Protein AF-A0AAD3DFA7-F1 (afdb_monomer_lite)

Radius of gyration: 38.19 Å; chains: 1; bounding box: 59×65×116 Å

InterPro domains:
  IPR035969 Rab-GAP-TBC domain superfamily [SSF47923] (63-124)

Structure (mmCIF, N/CA/C/O backbone):
data_AF-A0AAD3DFA7-F1
#
_entry.id   AF-A0AAD3DFA7-F1
#
loop_
_atom_site.group_PDB
_atom_site.id
_atom_site.type_symbol
_atom_site.label_atom_id
_atom_site.label_alt_id
_atom_site.label_comp_id
_atom_site.label_asym_id
_atom_site.label_entity_id
_atom_site.label_seq_id
_a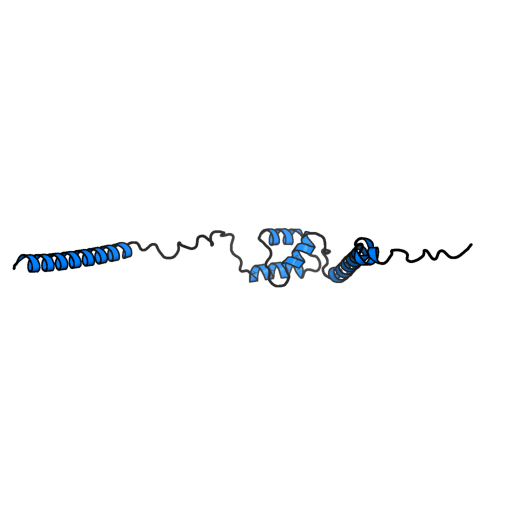tom_site.pdbx_PDB_ins_code
_atom_site.Cartn_x
_atom_site.Cartn_y
_atom_site.Cartn_z
_atom_site.occupancy
_atom_site.B_iso_or_equiv
_atom_site.auth_seq_id
_atom_site.auth_comp_id
_atom_site.auth_asym_id
_atom_site.auth_atom_id
_atom_site.pdbx_PDB_model_num
ATOM 1 N N . MET A 1 1 ? 45.010 52.719 60.340 1.00 57.44 1 MET A N 1
ATOM 2 C CA . MET A 1 1 ? 44.779 51.281 60.056 1.00 57.44 1 MET A CA 1
ATOM 3 C C . MET A 1 1 ? 43.298 50.865 60.178 1.00 57.44 1 MET A C 1
ATOM 5 O O . MET A 1 1 ? 43.024 49.681 60.293 1.00 57.44 1 MET A O 1
ATOM 9 N N . GLU A 1 2 ? 42.326 51.788 60.107 1.00 61.09 2 GLU A N 1
ATOM 10 C CA . GLU A 1 2 ? 40.887 51.463 60.268 1.00 61.09 2 GLU A CA 1
ATOM 11 C C . GLU A 1 2 ? 40.123 51.361 58.929 1.00 61.09 2 GLU A C 1
ATOM 13 O O . GLU A 1 2 ? 39.068 50.741 58.843 1.00 61.09 2 GLU A O 1
ATOM 18 N N . TYR A 1 3 ? 40.704 51.871 57.839 1.00 60.16 3 TYR A N 1
ATOM 19 C CA . TYR A 1 3 ? 40.072 51.868 56.515 1.00 60.16 3 TYR A CA 1
ATOM 20 C C . TYR A 1 3 ? 39.962 50.459 55.895 1.00 60.16 3 TYR A C 1
ATOM 22 O O . TYR A 1 3 ? 38.942 50.115 55.305 1.00 60.16 3 TYR A O 1
ATOM 30 N N . ALA A 1 4 ? 40.972 49.601 56.095 1.00 63.72 4 ALA A N 1
ATOM 31 C CA . ALA A 1 4 ? 40.973 48.223 55.589 1.00 63.72 4 ALA A CA 1
ATOM 32 C C . ALA A 1 4 ? 39.931 47.330 56.290 1.00 63.72 4 ALA A C 1
ATOM 34 O O . ALA A 1 4 ? 39.312 46.478 55.654 1.00 63.72 4 ALA A O 1
ATOM 35 N N . LYS A 1 5 ? 39.688 47.559 57.587 1.00 67.44 5 LYS A N 1
ATOM 36 C CA . LYS A 1 5 ? 38.640 46.859 58.345 1.00 67.44 5 LYS A CA 1
ATOM 37 C C . LYS A 1 5 ? 37.245 47.301 57.893 1.00 67.44 5 LYS A C 1
ATOM 39 O O . LYS A 1 5 ? 36.380 46.451 57.702 1.00 67.44 5 LYS A O 1
ATOM 44 N N . GLY A 1 6 ? 37.052 48.599 57.641 1.00 70.94 6 GLY A N 1
ATOM 45 C CA . GLY A 1 6 ? 35.796 49.140 57.108 1.00 70.94 6 GLY A CA 1
ATOM 46 C C . GLY A 1 6 ? 35.455 48.625 55.705 1.00 70.94 6 GLY A C 1
ATOM 47 O O . GLY A 1 6 ? 34.309 48.268 55.446 1.00 70.94 6 GLY A O 1
ATOM 48 N N . LEU A 1 7 ? 36.449 48.503 54.819 1.00 74.31 7 LEU A N 1
ATOM 49 C CA . LEU A 1 7 ? 36.282 47.930 53.474 1.00 74.31 7 LEU A CA 1
ATOM 50 C C . LEU A 1 7 ? 35.884 46.450 53.512 1.00 74.31 7 LEU A C 1
ATOM 52 O O . LEU A 1 7 ? 34.986 46.039 52.782 1.00 74.31 7 LEU A O 1
ATOM 56 N N . LEU A 1 8 ? 36.499 45.664 54.399 1.00 72.00 8 LEU A N 1
ATOM 57 C CA . LEU A 1 8 ? 36.131 44.260 54.597 1.00 72.00 8 LEU A CA 1
ATOM 58 C C . LEU A 1 8 ? 34.735 44.104 55.211 1.00 72.00 8 LEU A C 1
ATOM 60 O O . LEU A 1 8 ? 34.011 43.189 54.827 1.00 72.00 8 LEU A O 1
ATOM 64 N N . SER A 1 9 ? 34.339 44.989 56.130 1.00 80.62 9 SER A N 1
ATOM 65 C CA . SER A 1 9 ? 32.987 44.974 56.706 1.00 80.62 9 SER A CA 1
ATOM 66 C C . SER A 1 9 ? 31.936 45.293 55.646 1.00 80.62 9 SER A C 1
ATOM 68 O O . SER A 1 9 ? 30.970 44.554 55.485 1.00 80.62 9 SER A O 1
ATOM 70 N N . ARG A 1 10 ? 32.188 46.320 54.829 1.00 79.38 10 ARG A N 1
ATOM 71 C CA . ARG A 1 10 ? 31.274 46.733 53.762 1.00 79.38 10 ARG A CA 1
ATOM 72 C C . ARG A 1 10 ? 31.177 45.701 52.638 1.00 79.38 10 ARG A C 1
ATOM 74 O O . ARG A 1 10 ? 30.096 45.486 52.104 1.00 79.38 10 ARG A O 1
ATOM 81 N N . ALA A 1 11 ? 32.278 45.020 52.311 1.00 82.88 11 ALA A N 1
ATOM 82 C CA . ALA A 1 11 ? 32.270 43.908 51.359 1.00 82.88 11 ALA A CA 1
ATOM 83 C C . ALA A 1 11 ? 31.461 42.705 51.880 1.00 82.88 11 ALA A C 1
ATOM 85 O O . ALA A 1 11 ? 30.713 42.095 51.118 1.00 82.88 11 ALA A O 1
ATOM 86 N N . LYS A 1 12 ? 31.563 42.389 53.179 1.00 86.38 12 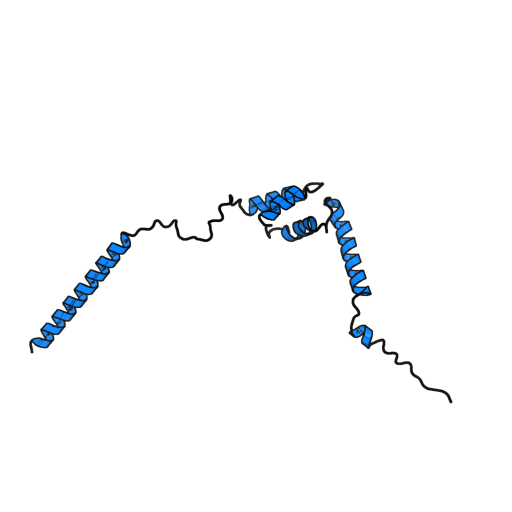LYS A N 1
ATOM 87 C CA . LYS A 1 12 ? 30.748 41.342 53.815 1.00 86.38 12 LYS A CA 1
ATOM 88 C C . LYS A 1 12 ? 29.265 41.707 53.822 1.00 86.38 12 LYS A C 1
ATOM 90 O O . LYS A 1 12 ? 28.443 40.874 53.461 1.00 86.38 12 LYS A O 1
ATOM 95 N N . GLU A 1 13 ? 28.928 42.944 54.175 1.00 85.94 13 GLU A N 1
ATOM 96 C CA . GLU A 1 13 ? 27.545 43.436 54.169 1.00 85.94 13 GLU A CA 1
ATOM 97 C C . GLU A 1 13 ? 26.935 43.409 52.761 1.00 85.94 13 GLU A C 1
ATOM 99 O O . GLU A 1 13 ? 25.811 42.942 52.591 1.00 85.94 13 GLU A O 1
ATOM 104 N N . LEU A 1 14 ? 27.691 43.815 51.736 1.00 86.69 14 LEU A N 1
ATOM 105 C CA . LEU A 1 14 ? 27.229 43.787 50.347 1.00 86.69 14 LEU A CA 1
ATOM 106 C C . LEU A 1 14 ? 27.034 42.351 49.826 1.00 86.69 14 LEU A C 1
ATOM 108 O O . LEU A 1 14 ? 26.082 42.081 49.092 1.00 86.69 14 LEU A O 1
ATOM 112 N N . ALA A 1 15 ? 27.890 41.411 50.241 1.00 84.50 15 ALA A N 1
ATOM 113 C CA . ALA A 1 15 ? 27.728 39.994 49.919 1.00 84.50 15 ALA A CA 1
ATOM 114 C C . ALA A 1 15 ? 26.470 39.398 50.574 1.00 84.50 15 ALA A C 1
ATOM 116 O O . ALA A 1 15 ? 25.730 38.666 49.916 1.00 84.50 15 ALA A O 1
ATOM 117 N N . VAL A 1 16 ? 26.188 39.754 51.834 1.00 89.25 16 VAL A N 1
ATOM 118 C CA . VAL A 1 16 ? 24.959 39.334 52.527 1.00 89.25 16 VAL A CA 1
ATOM 119 C C . VAL A 1 16 ? 23.726 39.918 51.838 1.00 89.25 16 VAL A C 1
ATOM 121 O O . VAL A 1 16 ? 22.789 39.172 51.572 1.00 89.25 16 VAL A O 1
ATOM 124 N N . GLN A 1 17 ? 23.745 41.202 51.465 1.00 86.62 17 GLN A N 1
ATOM 125 C CA . GLN A 1 17 ? 22.640 41.833 50.732 1.00 86.62 17 GLN A CA 1
ATOM 126 C C . GLN A 1 17 ? 22.380 41.157 49.381 1.00 86.62 17 GLN A C 1
ATOM 128 O O . GLN A 1 17 ? 21.233 40.862 49.051 1.00 86.62 17 GLN A O 1
ATOM 133 N N . THR A 1 18 ? 23.439 40.838 48.633 1.00 83.38 18 THR A N 1
ATOM 134 C CA . THR A 1 18 ? 23.317 40.162 47.332 1.00 83.38 18 THR A CA 1
ATOM 135 C C . THR A 1 18 ? 22.740 38.750 47.485 1.00 83.38 18 THR A C 1
ATOM 137 O O . THR A 1 18 ? 21.879 38.345 46.705 1.00 83.38 18 THR A O 1
ATOM 140 N N . ALA A 1 19 ? 23.164 38.003 48.511 1.00 83.50 19 ALA A N 1
ATOM 141 C CA . ALA A 1 19 ? 22.615 36.678 48.804 1.00 83.50 19 ALA A CA 1
ATOM 142 C C . ALA A 1 19 ? 21.129 36.749 49.193 1.00 83.50 19 ALA A C 1
ATOM 144 O O . ALA A 1 19 ? 20.326 35.934 48.739 1.00 83.50 19 ALA A O 1
ATOM 145 N N . GLN A 1 20 ? 20.749 37.759 49.981 1.00 84.50 20 GLN A N 1
ATOM 146 C CA . GLN A 1 20 ? 19.364 37.979 50.389 1.00 84.50 20 GLN A CA 1
ATOM 147 C C . GLN A 1 20 ? 18.464 38.346 49.197 1.00 84.50 20 GLN A C 1
ATOM 149 O O . GLN A 1 20 ? 17.351 37.832 49.100 1.00 84.50 20 GLN A O 1
ATOM 154 N N . GLU A 1 21 ? 18.950 39.161 48.254 1.00 84.12 21 GLU A N 1
ATOM 155 C CA . GLU A 1 21 ? 18.219 39.506 47.026 1.00 84.12 21 GLU A CA 1
ATOM 156 C C . GLU A 1 21 ? 18.023 38.290 46.107 1.00 84.12 21 GLU A C 1
ATOM 158 O O . GLU A 1 21 ? 16.936 38.101 45.560 1.00 84.12 21 GLU A O 1
ATOM 163 N N . LEU A 1 22 ? 19.034 37.424 45.964 1.00 79.06 22 LEU A N 1
ATOM 164 C CA . LEU A 1 22 ? 18.901 36.179 45.197 1.00 79.06 22 LEU A CA 1
ATOM 165 C C . LEU A 1 22 ? 17.875 35.233 45.822 1.00 79.06 22 LEU A C 1
ATOM 167 O O . LEU A 1 22 ? 17.085 34.632 45.098 1.00 79.06 22 LEU A O 1
ATOM 171 N N . GLN A 1 23 ? 17.845 35.142 47.151 1.00 81.12 23 GLN A N 1
ATOM 172 C CA . GLN A 1 23 ? 16.878 34.305 47.853 1.00 81.12 23 GLN A CA 1
ATOM 173 C C . GLN A 1 23 ? 15.450 34.860 47.742 1.00 81.12 23 GLN A C 1
ATOM 175 O O . GLN A 1 23 ? 14.510 34.093 47.550 1.00 81.12 23 GLN A O 1
ATOM 180 N N . GLN A 1 24 ? 15.281 36.187 47.765 1.00 78.81 24 GLN A N 1
ATOM 181 C CA . GLN A 1 24 ? 13.989 36.831 47.502 1.00 78.81 24 GLN A CA 1
ATOM 182 C C . GLN A 1 24 ? 13.541 36.654 46.044 1.00 78.81 24 GLN A C 1
ATOM 184 O O . GLN A 1 24 ? 12.378 36.347 45.800 1.00 78.81 24 GLN A O 1
ATOM 189 N N . ARG A 1 25 ? 14.449 36.781 45.064 1.00 73.12 25 ARG A N 1
ATOM 190 C CA . ARG A 1 25 ? 14.139 36.503 43.650 1.00 73.12 25 ARG A CA 1
ATOM 191 C C . ARG A 1 25 ? 13.778 35.039 43.414 1.00 73.12 25 ARG A C 1
ATOM 193 O O . ARG A 1 25 ? 12.861 34.782 42.643 1.00 73.12 25 ARG A O 1
ATOM 200 N N . ALA A 1 26 ? 14.459 34.101 44.074 1.00 69.50 26 ALA A N 1
ATOM 201 C CA . ALA A 1 26 ? 14.130 32.679 44.001 1.00 69.50 26 ALA A CA 1
ATOM 202 C C . ALA A 1 26 ? 12.725 32.398 44.563 1.00 69.50 26 ALA A C 1
ATOM 204 O O . ALA A 1 26 ? 11.935 31.745 43.891 1.00 69.50 26 ALA A O 1
ATOM 205 N N . ALA A 1 27 ? 12.374 32.982 45.715 1.00 69.62 27 ALA A N 1
ATOM 206 C CA . ALA A 1 27 ? 11.036 32.847 46.299 1.00 69.62 27 ALA A CA 1
ATOM 207 C C . ALA A 1 27 ? 9.927 33.469 45.421 1.00 69.62 27 ALA A C 1
ATOM 209 O O . ALA A 1 27 ? 8.842 32.912 45.304 1.00 69.62 27 ALA A O 1
ATOM 210 N N . VAL A 1 28 ? 10.192 34.596 44.746 1.00 63.47 28 VAL A N 1
ATOM 211 C CA . VAL A 1 28 ? 9.219 35.229 43.828 1.00 63.47 28 VAL A CA 1
ATOM 212 C C . VAL A 1 28 ? 9.052 34.445 42.515 1.00 63.47 28 VAL A C 1
ATOM 214 O O . VAL A 1 28 ? 7.997 34.523 41.885 1.00 63.47 28 VAL A O 1
ATOM 217 N N . LEU A 1 29 ? 10.058 33.675 42.086 1.00 54.69 29 LEU A N 1
ATOM 218 C CA . LEU A 1 29 ? 9.933 32.771 40.935 1.00 54.69 29 LEU A CA 1
ATOM 219 C C . LEU A 1 29 ? 9.152 31.490 41.267 1.00 54.69 29 LEU A C 1
ATOM 221 O O . LEU A 1 29 ? 8.558 30.918 40.357 1.00 54.69 29 LEU A O 1
ATOM 225 N N . GLU A 1 30 ? 9.097 31.083 42.537 1.00 58.81 30 GLU A N 1
ATOM 226 C CA . GLU A 1 30 ? 8.265 29.962 43.004 1.00 58.81 30 GLU A CA 1
ATOM 227 C C . GLU A 1 30 ? 6.761 30.302 43.020 1.00 58.81 30 GLU A C 1
ATOM 229 O O . GLU A 1 30 ? 5.932 29.431 42.789 1.00 58.81 30 GLU A O 1
ATOM 234 N N . GLU A 1 31 ? 6.386 31.578 43.158 1.00 56.38 31 GLU A N 1
ATOM 235 C CA . GLU A 1 31 ? 4.988 32.046 43.046 1.00 56.38 31 GLU A CA 1
ATOM 236 C C . GLU A 1 31 ? 4.499 32.201 41.586 1.00 56.38 31 GLU A C 1
ATOM 238 O O . GLU A 1 31 ? 3.337 32.525 41.335 1.00 56.38 31 GLU A O 1
ATOM 243 N N . ARG A 1 32 ? 5.352 31.940 40.582 1.00 52.34 32 ARG A N 1
ATOM 244 C CA . ARG A 1 32 ? 4.937 31.773 39.175 1.00 52.34 32 ARG A CA 1
ATOM 245 C C . ARG A 1 32 ? 4.864 30.293 38.808 1.00 52.34 32 ARG A C 1
ATOM 247 O O . ARG A 1 32 ? 5.451 29.862 37.815 1.00 52.34 32 ARG A O 1
ATOM 254 N N . GLU A 1 33 ? 4.081 29.529 39.561 1.00 44.66 33 GLU A N 1
ATOM 255 C CA . GLU A 1 33 ? 3.602 28.231 39.093 1.00 44.66 33 GLU A CA 1
ATOM 256 C C . GLU A 1 33 ? 2.675 28.433 37.886 1.00 44.66 33 GLU A C 1
ATOM 258 O O . GLU A 1 33 ? 1.474 28.683 37.986 1.00 44.66 33 GLU A O 1
ATOM 263 N N . ILE A 1 34 ? 3.258 28.329 36.696 1.00 49.00 34 ILE A N 1
ATOM 264 C CA . ILE A 1 34 ? 2.521 27.956 35.496 1.00 49.00 34 ILE A CA 1
ATOM 265 C C . ILE A 1 34 ? 2.251 26.453 35.654 1.00 49.00 34 ILE A C 1
ATOM 267 O O . ILE A 1 34 ? 3.220 25.692 35.721 1.00 49.00 34 ILE A O 1
ATOM 271 N N . PRO A 1 35 ? 0.989 25.983 35.718 1.00 47.50 35 PRO A N 1
ATOM 272 C CA . PRO A 1 35 ? 0.722 24.556 35.826 1.00 47.50 35 PRO A CA 1
ATOM 273 C C . PRO A 1 35 ? 1.377 23.833 34.644 1.00 47.50 35 PRO A C 1
ATOM 275 O O . PRO A 1 35 ? 1.219 24.236 33.488 1.00 47.50 35 PRO A O 1
ATOM 278 N N . ALA A 1 36 ? 2.114 22.764 34.950 1.00 45.16 36 ALA A N 1
ATOM 279 C CA . ALA A 1 36 ? 2.959 21.956 34.064 1.00 45.16 36 ALA A CA 1
ATOM 280 C C . ALA A 1 36 ? 2.207 21.192 32.943 1.00 45.16 36 ALA A C 1
ATOM 282 O O . ALA A 1 36 ? 2.618 20.113 32.525 1.00 45.16 36 ALA A O 1
ATOM 283 N N . ALA A 1 37 ? 1.100 21.741 32.439 1.00 47.59 37 ALA A N 1
ATOM 284 C CA . ALA A 1 37 ? 0.266 21.186 31.378 1.00 47.59 37 ALA A CA 1
ATOM 285 C C . ALA A 1 37 ? 0.412 21.913 30.022 1.00 47.59 37 ALA A C 1
ATOM 287 O O . ALA A 1 37 ? -0.231 21.512 29.056 1.00 47.59 37 ALA A O 1
ATOM 288 N N . ALA A 1 38 ? 1.231 22.969 29.912 1.00 46.09 38 ALA A N 1
ATOM 289 C CA . ALA A 1 38 ? 1.174 23.897 28.771 1.00 46.09 38 ALA A CA 1
ATOM 290 C C . ALA A 1 38 ? 2.456 24.043 27.920 1.00 46.09 38 ALA A C 1
ATOM 292 O O . ALA A 1 38 ? 2.576 25.012 27.174 1.00 46.09 38 ALA A O 1
ATOM 293 N N . LEU A 1 39 ? 3.397 23.093 27.957 1.00 42.03 39 LEU A N 1
ATOM 294 C CA . LEU A 1 39 ? 4.530 23.065 27.013 1.00 42.03 39 LEU A CA 1
ATOM 295 C C . LEU A 1 39 ? 4.694 21.688 26.358 1.00 42.03 39 LEU A C 1
ATOM 297 O O . LEU A 1 39 ? 5.685 20.989 26.535 1.00 42.03 39 LEU A O 1
ATOM 301 N N . SER A 1 40 ? 3.710 21.338 25.529 1.00 47.19 40 SER A N 1
ATOM 302 C CA . SER A 1 40 ? 3.956 20.567 24.309 1.00 47.19 40 SER A CA 1
ATOM 303 C C . SER A 1 40 ? 3.193 21.220 23.150 1.00 47.19 40 SER A C 1
ATOM 305 O O . SER A 1 40 ? 2.012 20.933 22.948 1.00 47.19 40 SER A O 1
ATOM 307 N N . PRO A 1 41 ? 3.825 22.120 22.373 1.00 52.19 41 PRO A N 1
ATOM 308 C CA . PRO A 1 41 ? 3.190 22.732 21.206 1.00 52.19 41 PRO A CA 1
ATOM 309 C C . PRO A 1 41 ? 3.087 21.789 19.988 1.00 52.19 41 PRO A C 1
ATOM 311 O O . PRO A 1 41 ? 2.719 22.237 18.909 1.00 52.19 41 PRO A O 1
ATOM 314 N N . ALA A 1 42 ? 3.358 20.484 20.131 1.00 43.72 42 ALA A N 1
ATOM 315 C CA . ALA A 1 42 ? 3.208 19.502 19.049 1.00 43.72 42 ALA A CA 1
ATOM 316 C C . ALA A 1 42 ? 1.925 18.651 19.141 1.00 43.72 42 ALA A C 1
ATOM 318 O O . ALA A 1 42 ? 1.613 17.917 18.208 1.00 43.72 42 ALA A O 1
ATOM 319 N N . ALA A 1 43 ? 1.165 18.737 20.239 1.00 50.72 43 ALA A N 1
ATOM 320 C CA . ALA A 1 43 ? -0.006 17.880 20.457 1.00 50.72 43 ALA A CA 1
ATOM 321 C C . ALA A 1 43 ? -1.348 18.516 20.047 1.00 50.72 43 ALA A C 1
ATOM 323 O O . ALA A 1 43 ? -2.395 17.901 20.236 1.00 50.72 43 ALA A O 1
ATOM 324 N N . SER A 1 44 ? -1.346 19.714 19.452 1.00 48.50 44 SER A N 1
ATOM 325 C CA . SER A 1 44 ? -2.573 20.349 18.952 1.00 48.50 44 SER A CA 1
ATOM 326 C C . SER A 1 44 ? -2.778 20.098 17.454 1.00 48.50 44 SER A C 1
ATOM 328 O O . SER A 1 44 ? -2.849 21.004 16.633 1.00 48.50 44 SER A O 1
ATOM 330 N N . LEU A 1 45 ? -2.893 18.814 17.118 1.00 51.62 45 LEU A N 1
ATOM 331 C CA . LEU A 1 45 ? -3.783 18.320 16.070 1.00 51.62 45 LEU A CA 1
ATOM 332 C C . LEU A 1 45 ? -4.769 17.387 16.777 1.00 51.62 45 LEU A C 1
ATOM 334 O O . LEU A 1 45 ? -4.715 16.167 16.645 1.00 51.62 45 LEU A O 1
ATOM 338 N N . SER A 1 46 ? -5.656 17.969 17.588 1.00 50.25 46 SER A N 1
ATOM 339 C CA . SER A 1 46 ? -6.793 17.255 18.174 1.00 50.25 46 SER A CA 1
ATOM 340 C C . SER A 1 46 ? -7.847 16.988 17.093 1.00 50.25 46 SER A C 1
ATOM 342 O O . SER A 1 46 ? -8.958 17.504 17.108 1.00 50.25 46 SER A O 1
ATOM 344 N N . SER A 1 47 ? -7.483 16.172 16.107 1.00 48.97 47 SER A N 1
ATOM 345 C CA . SER A 1 47 ? -8.425 15.219 15.543 1.00 48.97 47 SER A CA 1
ATOM 346 C C . SER A 1 47 ? -8.286 13.983 16.416 1.00 48.97 47 SER A C 1
ATOM 348 O O . SER A 1 47 ? -7.189 13.433 16.441 1.00 48.97 47 SER A O 1
ATOM 350 N N . SER A 1 48 ? -9.333 13.598 17.156 1.00 53.12 48 SER A N 1
ATOM 351 C CA . SER A 1 48 ? -9.444 12.349 17.937 1.00 53.12 48 SER A CA 1
ATOM 352 C C . SER A 1 48 ? -8.339 11.340 17.589 1.00 53.12 48 SER A C 1
ATOM 354 O O . SER A 1 48 ? -8.428 10.642 16.572 1.00 53.12 48 SER A O 1
ATOM 356 N N . VAL A 1 49 ? -7.243 11.353 18.361 1.00 59.81 49 VAL A N 1
ATOM 357 C CA . VAL A 1 49 ? -6.044 10.573 18.037 1.00 59.81 49 VAL A CA 1
ATOM 358 C C . VAL A 1 49 ? -6.361 9.124 18.369 1.00 59.81 49 VAL A C 1
ATOM 360 O O . VAL A 1 49 ? -6.145 8.642 19.476 1.00 59.81 49 VAL A O 1
ATOM 363 N N . GLN A 1 50 ? -6.964 8.431 17.409 1.00 68.69 50 GLN A N 1
ATOM 364 C CA . GLN A 1 50 ? -7.080 6.983 17.449 1.00 68.69 50 GLN A CA 1
ATOM 365 C C . GLN A 1 50 ? -5.668 6.415 17.557 1.00 68.69 50 GLN A C 1
ATOM 367 O O . GLN A 1 50 ? -4.781 6.845 16.810 1.00 68.69 50 GLN A O 1
ATOM 372 N N . SER A 1 51 ? -5.464 5.453 18.460 1.00 85.94 51 SER A N 1
ATOM 373 C CA . SER A 1 51 ? -4.156 4.812 18.592 1.00 85.94 51 SER A CA 1
ATOM 374 C C . SER A 1 51 ? -3.726 4.211 17.249 1.00 85.94 51 SER A C 1
ATOM 376 O O . SER A 1 51 ? -4.559 3.835 16.409 1.00 85.94 51 SER A O 1
ATOM 378 N N . ILE A 1 52 ? -2.414 4.151 17.021 1.00 86.75 52 ILE A N 1
ATOM 379 C CA . ILE A 1 52 ? -1.855 3.636 15.768 1.00 86.75 52 ILE A CA 1
ATOM 380 C C . ILE A 1 52 ? -2.343 2.204 15.514 1.00 86.75 52 ILE A C 1
ATOM 382 O O . ILE A 1 52 ? -2.678 1.860 14.382 1.00 86.75 52 ILE A O 1
ATOM 386 N N . GLU A 1 53 ? -2.481 1.405 16.571 1.00 89.00 53 GLU A N 1
ATOM 387 C CA . GLU A 1 53 ? -2.970 0.030 16.534 1.00 89.00 53 GLU A CA 1
ATOM 388 C C . GLU A 1 53 ? -4.426 -0.025 16.064 1.00 89.00 53 GLU A C 1
ATOM 390 O O . GLU A 1 53 ? -4.763 -0.809 15.175 1.00 89.00 53 GLU A O 1
ATOM 395 N N . ALA A 1 54 ? -5.285 0.855 16.588 1.00 90.38 54 ALA A N 1
ATOM 396 C CA . ALA A 1 54 ? -6.680 0.942 16.163 1.00 90.38 54 ALA A CA 1
ATOM 397 C C . ALA A 1 54 ? -6.796 1.322 14.678 1.00 90.38 54 ALA A C 1
ATOM 399 O O . ALA A 1 54 ? -7.648 0.795 13.958 1.00 90.38 54 ALA A O 1
ATOM 400 N N . ARG A 1 55 ? -5.916 2.203 14.188 1.00 90.50 55 ARG A N 1
ATOM 401 C CA . ARG A 1 55 ? -5.866 2.570 12.766 1.00 90.50 55 ARG A CA 1
ATOM 402 C C . ARG A 1 55 ? -5.408 1.405 11.897 1.00 90.50 55 ARG A C 1
ATOM 404 O O . ARG A 1 55 ? -6.051 1.118 10.890 1.00 90.50 55 ARG A O 1
ATOM 411 N N . VAL A 1 56 ? -4.335 0.721 12.291 1.00 92.31 56 VAL A N 1
ATOM 412 C CA . VAL A 1 56 ? -3.828 -0.480 11.609 1.00 92.31 56 VAL A CA 1
ATOM 413 C C . VAL A 1 56 ? -4.925 -1.541 11.516 1.00 92.31 56 VAL A C 1
ATOM 415 O O . VAL A 1 56 ? -5.156 -2.076 10.433 1.00 92.31 56 VAL A O 1
ATOM 418 N N . ALA A 1 57 ? -5.658 -1.785 12.604 1.00 92.19 57 ALA A N 1
ATOM 419 C CA . ALA A 1 57 ? -6.756 -2.746 12.631 1.00 92.19 57 ALA A CA 1
ATOM 420 C C . ALA A 1 57 ? -7.872 -2.393 11.633 1.00 92.19 57 ALA A C 1
ATOM 422 O O . ALA A 1 57 ? -8.360 -3.276 10.932 1.00 92.19 57 ALA A O 1
ATOM 423 N N . ARG A 1 58 ? -8.238 -1.109 11.502 1.00 92.12 58 ARG A N 1
ATOM 424 C CA . ARG A 1 58 ? -9.239 -0.658 10.515 1.00 92.12 58 ARG A CA 1
ATOM 425 C C . ARG A 1 58 ? -8.787 -0.887 9.077 1.00 92.12 58 ARG A C 1
ATOM 427 O O . ARG A 1 58 ? -9.569 -1.385 8.275 1.00 92.12 58 ARG A O 1
ATOM 434 N N . PHE A 1 59 ? -7.531 -0.570 8.758 1.00 93.19 59 PHE A N 1
ATOM 435 C CA . PHE A 1 59 ? -6.978 -0.856 7.430 1.00 93.19 59 PHE A CA 1
ATOM 436 C C . PHE A 1 59 ? -6.959 -2.357 7.142 1.00 93.19 59 PHE A C 1
ATOM 438 O O . PHE A 1 59 ? -7.358 -2.779 6.063 1.00 93.19 59 PHE A O 1
ATOM 445 N N . GLN A 1 60 ? -6.532 -3.175 8.104 1.00 92.12 60 GLN A N 1
ATOM 446 C CA . GLN A 1 60 ? -6.530 -4.625 7.933 1.00 92.12 60 GLN A CA 1
ATOM 447 C C . GLN A 1 60 ? -7.941 -5.192 7.767 1.00 92.12 60 GLN A C 1
ATOM 449 O O . GLN A 1 60 ? -8.122 -6.106 6.972 1.00 92.12 60 GLN A O 1
ATOM 454 N N . ALA A 1 61 ? -8.933 -4.661 8.484 1.00 91.94 61 ALA A N 1
ATOM 455 C CA . ALA A 1 61 ? -10.322 -5.078 8.332 1.00 91.94 61 ALA A CA 1
ATOM 456 C C . ALA A 1 61 ? -10.839 -4.810 6.910 1.00 91.94 61 ALA A C 1
ATOM 458 O O . ALA A 1 61 ? -11.433 -5.699 6.311 1.00 91.94 61 ALA A O 1
ATOM 459 N N . GLU A 1 62 ? -10.540 -3.635 6.348 1.00 91.94 62 GLU A N 1
ATOM 460 C CA . GLU A 1 62 ? -10.926 -3.288 4.975 1.00 91.94 62 GLU A CA 1
ATOM 461 C C . GLU A 1 62 ? -10.223 -4.178 3.934 1.00 91.94 62 GLU A C 1
ATOM 463 O O . GLU A 1 62 ? -10.848 -4.657 2.994 1.00 91.94 62 GLU A O 1
ATOM 468 N N . LEU A 1 63 ? -8.928 -4.457 4.122 1.00 91.00 63 LEU A N 1
ATOM 469 C CA . LEU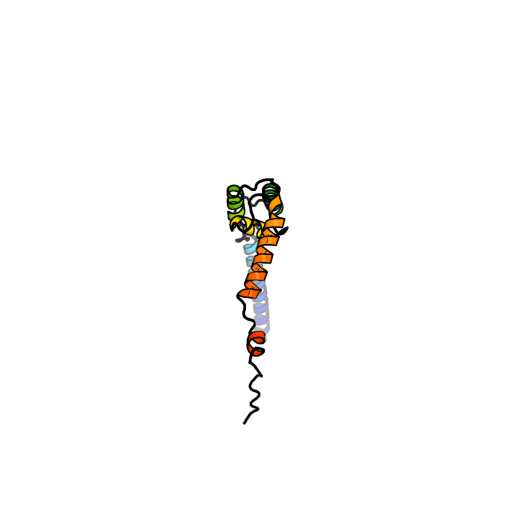 A 1 63 ? -8.133 -5.262 3.184 1.00 91.00 63 LEU A CA 1
ATOM 470 C C . LEU A 1 63 ? -8.426 -6.770 3.243 1.00 91.00 63 LEU A C 1
ATOM 472 O O . LEU A 1 63 ? -8.062 -7.487 2.317 1.00 91.00 63 LEU A O 1
ATOM 476 N N . ARG A 1 64 ? -9.042 -7.266 4.323 1.00 88.50 64 ARG A N 1
ATOM 477 C CA . ARG A 1 64 ? -9.451 -8.678 4.459 1.00 88.50 64 ARG A CA 1
ATOM 478 C C . ARG A 1 64 ? -10.749 -9.000 3.715 1.00 88.50 64 ARG A C 1
ATOM 480 O O . ARG A 1 64 ? -11.092 -10.174 3.606 1.00 88.50 64 ARG A O 1
ATOM 487 N N . GLY A 1 65 ? -11.487 -7.991 3.253 1.00 85.06 65 GLY A N 1
ATOM 488 C CA . GLY A 1 65 ? -12.709 -8.196 2.481 1.00 85.06 65 GLY A CA 1
ATOM 489 C C . GLY A 1 65 ? -12.432 -8.872 1.135 1.00 85.06 65 GLY A C 1
ATOM 490 O O . GLY A 1 65 ? -11.393 -8.646 0.525 1.00 85.06 65 GLY A O 1
ATOM 491 N N . SER A 1 66 ? -13.384 -9.677 0.652 1.00 84.19 66 SER A N 1
ATOM 492 C CA . SER A 1 66 ? -13.314 -10.301 -0.684 1.00 84.19 66 SER A CA 1
ATOM 493 C C . SER A 1 66 ? -13.283 -9.259 -1.813 1.00 84.19 66 SER A C 1
ATOM 495 O O . SER A 1 66 ? -12.631 -9.472 -2.830 1.00 84.19 66 SER A O 1
ATOM 497 N N . HIS A 1 67 ? -13.920 -8.105 -1.597 1.00 90.44 67 HIS A N 1
ATOM 498 C CA . HIS A 1 67 ? -13.894 -6.962 -2.502 1.00 90.44 67 HIS A CA 1
ATOM 499 C C . HIS A 1 67 ? -13.669 -5.678 -1.697 1.00 90.44 67 HIS A C 1
ATOM 501 O O . HIS A 1 67 ? -14.466 -5.339 -0.820 1.00 90.44 67 HIS A O 1
ATOM 507 N N . ILE A 1 68 ? -12.587 -4.957 -1.989 1.00 93.06 68 ILE A N 1
ATOM 508 C CA . ILE A 1 68 ? -12.169 -3.782 -1.212 1.00 93.06 68 ILE A CA 1
ATOM 509 C C . ILE A 1 68 ? -12.959 -2.543 -1.639 1.00 93.06 68 ILE A C 1
ATOM 511 O O . ILE A 1 68 ? -13.038 -2.224 -2.828 1.00 93.06 68 ILE A O 1
ATOM 515 N N . ASN A 1 69 ? -13.503 -1.793 -0.675 1.00 92.56 69 ASN A N 1
ATOM 516 C CA . ASN A 1 69 ? -14.161 -0.523 -0.962 1.00 92.56 69 ASN A CA 1
ATOM 517 C C . ASN A 1 69 ? -13.122 0.604 -1.080 1.00 92.56 69 ASN A C 1
ATOM 519 O O . ASN A 1 69 ? -12.579 1.104 -0.088 1.00 92.56 69 ASN A O 1
ATOM 523 N N . LEU A 1 70 ? -12.862 1.036 -2.317 1.00 93.25 70 LEU A N 1
ATOM 524 C CA . LEU A 1 70 ? -11.863 2.064 -2.605 1.00 93.25 70 LEU A CA 1
ATOM 525 C C . LEU A 1 70 ? -12.205 3.423 -1.969 1.00 93.25 70 LEU A C 1
ATOM 527 O O . LEU A 1 70 ? -11.300 4.145 -1.554 1.00 93.25 70 LEU A O 1
ATOM 531 N N . ASP A 1 71 ? -13.485 3.781 -1.857 1.00 92.94 71 ASP A N 1
ATOM 532 C CA . ASP A 1 71 ? -13.901 5.070 -1.292 1.00 92.94 71 ASP A CA 1
ATOM 533 C C . ASP A 1 71 ? -13.677 5.118 0.219 1.00 92.94 71 ASP A C 1
ATOM 535 O O . ASP A 1 71 ? -13.157 6.109 0.748 1.00 92.94 71 ASP A O 1
ATOM 539 N N . ASN A 1 72 ? -13.969 4.017 0.921 1.00 92.31 72 ASN A N 1
ATOM 540 C CA . ASN A 1 72 ? -13.639 3.918 2.339 1.00 92.31 72 ASN A CA 1
ATOM 541 C C . ASN A 1 72 ? -12.118 3.938 2.554 1.00 92.31 72 ASN A C 1
ATOM 543 O O . ASN A 1 72 ? -11.624 4.639 3.441 1.00 92.31 72 ASN A O 1
ATOM 547 N N . LEU A 1 73 ? -11.367 3.242 1.695 1.00 93.12 73 LEU A N 1
ATOM 548 C CA . LEU A 1 73 ? -9.909 3.213 1.752 1.00 93.12 73 LEU A CA 1
ATOM 549 C C . LEU A 1 73 ? -9.290 4.604 1.543 1.00 93.12 73 LEU A C 1
ATOM 551 O O . LEU A 1 73 ? -8.394 4.988 2.295 1.00 93.12 73 LEU A O 1
ATOM 555 N N . LYS A 1 74 ? -9.795 5.388 0.581 1.00 94.19 74 LYS A N 1
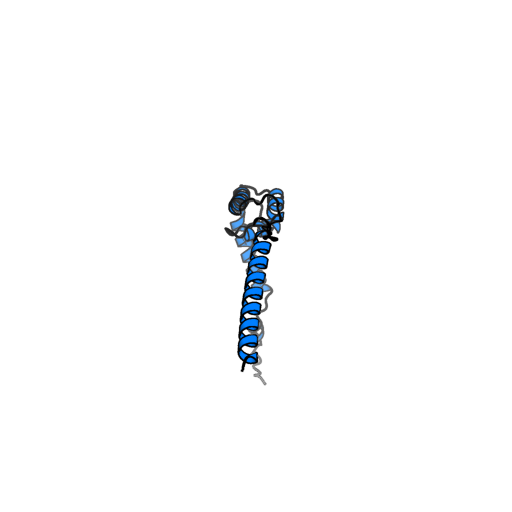ATOM 556 C CA . LYS A 1 74 ? -9.387 6.786 0.350 1.00 94.19 74 LYS A CA 1
ATOM 557 C C . LYS A 1 74 ? -9.636 7.654 1.578 1.00 94.19 74 LYS A C 1
ATOM 559 O O . LYS A 1 74 ? -8.748 8.397 1.990 1.00 94.19 74 LYS A O 1
ATOM 564 N N . ARG A 1 75 ? -10.815 7.536 2.199 1.00 93.12 75 ARG A N 1
ATOM 565 C CA . ARG A 1 75 ? -11.165 8.295 3.410 1.00 93.12 75 ARG A CA 1
ATOM 566 C C . ARG A 1 75 ? -10.215 7.986 4.569 1.00 93.12 75 ARG A C 1
ATOM 568 O O . ARG A 1 75 ? -9.752 8.905 5.247 1.00 93.12 75 ARG A O 1
ATOM 575 N N . LEU A 1 76 ? -9.899 6.705 4.774 1.00 91.50 76 LEU A N 1
ATOM 576 C CA . LEU A 1 76 ? -8.931 6.271 5.784 1.00 91.50 76 LEU A CA 1
ATOM 577 C C . LEU A 1 76 ? -7.516 6.778 5.462 1.00 91.50 76 LEU A C 1
ATOM 579 O O . LEU A 1 76 ? -6.835 7.294 6.347 1.00 91.50 76 LEU A O 1
ATOM 583 N N . ALA A 1 77 ? -7.090 6.682 4.199 1.00 92.75 77 ALA A N 1
ATOM 584 C CA . ALA A 1 77 ? -5.766 7.098 3.739 1.00 92.75 77 ALA A CA 1
ATOM 585 C C . ALA A 1 77 ? -5.554 8.620 3.752 1.00 92.75 77 ALA A C 1
ATOM 587 O O . ALA A 1 77 ? -4.420 9.064 3.921 1.00 92.75 77 ALA A O 1
ATOM 588 N N . PHE A 1 78 ? -6.621 9.418 3.629 1.00 90.75 78 PHE A N 1
ATOM 589 C CA . PHE A 1 78 ? -6.555 10.884 3.684 1.00 90.75 78 PHE A CA 1
ATOM 590 C C . PHE A 1 78 ? -5.967 11.397 5.006 1.00 90.75 78 PHE A C 1
ATOM 592 O O . PHE A 1 78 ? -5.259 12.395 5.037 1.00 90.75 78 PHE A O 1
ATOM 599 N N . HIS A 1 79 ? -6.194 10.662 6.096 1.00 86.06 79 HIS A N 1
ATOM 600 C CA . HIS A 1 79 ? -5.669 10.977 7.427 1.00 86.06 79 HIS A CA 1
ATOM 601 C C . HIS A 1 79 ? -4.259 10.384 7.645 1.00 86.06 79 HIS A C 1
ATOM 603 O O . HIS A 1 79 ? -3.750 10.325 8.768 1.00 86.06 79 HIS A O 1
ATOM 609 N N . GLY A 1 80 ? -3.636 9.879 6.579 1.00 90.12 80 GLY A N 1
ATOM 610 C CA . GLY A 1 80 ? -2.362 9.172 6.579 1.00 90.12 80 GLY A CA 1
ATOM 611 C C . GLY A 1 80 ? -2.513 7.650 6.633 1.00 90.12 80 GLY A C 1
ATOM 612 O O . GLY A 1 80 ? -3.512 7.104 7.109 1.00 90.12 80 GLY A O 1
ATOM 613 N N . ILE A 1 81 ? -1.475 6.953 6.168 1.00 91.44 81 ILE A N 1
ATOM 614 C CA . ILE A 1 81 ? -1.403 5.488 6.175 1.00 91.44 81 ILE A CA 1
ATOM 615 C C . ILE A 1 81 ? -0.286 5.060 7.138 1.00 91.44 81 ILE A C 1
ATOM 617 O O . ILE A 1 81 ? 0.845 5.534 6.973 1.00 91.44 81 ILE A O 1
ATOM 621 N N . PRO A 1 82 ? -0.569 4.192 8.129 1.00 90.94 82 PRO A N 1
ATOM 622 C CA . PRO A 1 82 ? 0.444 3.699 9.058 1.00 90.94 82 PRO A CA 1
ATOM 623 C C . PRO A 1 82 ? 1.505 2.850 8.339 1.00 90.94 82 PRO A C 1
ATOM 625 O O . PRO A 1 82 ? 1.199 2.131 7.388 1.00 90.94 82 PRO A O 1
ATOM 628 N N . ASP A 1 83 ? 2.749 2.922 8.816 1.00 87.81 83 ASP A N 1
ATOM 629 C CA . ASP A 1 83 ? 3.895 2.200 8.235 1.00 87.81 83 ASP A CA 1
ATOM 630 C C . ASP A 1 83 ? 3.993 0.732 8.667 1.00 87.81 83 ASP A C 1
ATOM 632 O O . ASP A 1 83 ? 4.695 -0.066 8.048 1.00 87.81 83 ASP A O 1
ATOM 636 N N . GLN A 1 84 ? 3.245 0.345 9.700 1.00 86.50 84 GLN A N 1
ATOM 637 C CA . GLN A 1 84 ? 3.260 -1.018 10.215 1.00 86.50 84 GLN A CA 1
ATOM 638 C C . GLN A 1 84 ? 2.622 -2.005 9.224 1.00 86.50 84 GLN A C 1
ATOM 640 O O . GLN A 1 84 ? 1.576 -1.732 8.632 1.00 86.50 84 GLN A O 1
ATOM 645 N N . GLY A 1 85 ? 3.236 -3.182 9.067 1.00 78.75 85 GLY A N 1
ATOM 646 C CA . GLY A 1 85 ? 2.637 -4.323 8.365 1.00 78.75 85 GLY A CA 1
ATOM 647 C C . GLY A 1 85 ? 2.473 -4.170 6.847 1.00 78.75 85 GLY A C 1
ATOM 648 O O . GLY A 1 85 ? 1.510 -4.695 6.296 1.00 78.75 85 GLY A O 1
ATOM 649 N N . ASN A 1 86 ? 3.374 -3.456 6.156 1.00 88.62 86 ASN A N 1
ATOM 650 C CA . ASN A 1 86 ? 3.338 -3.250 4.693 1.00 88.62 86 ASN A CA 1
ATOM 651 C C . ASN A 1 86 ? 2.031 -2.620 4.164 1.00 88.62 86 ASN A C 1
ATOM 653 O O . ASN A 1 86 ? 1.709 -2.725 2.973 1.00 88.62 86 ASN A O 1
ATOM 657 N N . LEU A 1 87 ? 1.276 -1.945 5.037 1.00 93.06 87 LEU A N 1
ATOM 658 C CA . LEU A 1 87 ? -0.006 -1.341 4.689 1.00 93.06 87 LEU A CA 1
ATOM 659 C C . LEU A 1 87 ? 0.170 -0.225 3.665 1.00 93.06 87 LEU A C 1
ATOM 661 O O . LEU A 1 87 ? -0.516 -0.235 2.648 1.00 93.06 87 LEU A O 1
ATOM 665 N N . ARG A 1 88 ? 1.133 0.682 3.868 1.00 93.38 88 ARG A N 1
ATOM 666 C CA . ARG A 1 88 ? 1.391 1.796 2.941 1.00 93.38 88 ARG A CA 1
ATOM 667 C C . ARG A 1 88 ? 1.592 1.326 1.502 1.00 93.38 88 ARG A C 1
ATOM 669 O O . ARG A 1 88 ? 0.907 1.811 0.606 1.00 93.38 88 ARG A O 1
ATOM 676 N N . ALA A 1 89 ? 2.457 0.335 1.293 1.00 93.81 89 ALA A N 1
ATOM 677 C CA . ALA A 1 89 ? 2.721 -0.213 -0.034 1.00 93.81 89 ALA A CA 1
ATOM 678 C C . ALA A 1 89 ? 1.461 -0.821 -0.675 1.00 93.81 89 ALA A C 1
ATOM 680 O O . ALA A 1 89 ? 1.196 -0.607 -1.856 1.00 93.81 89 ALA A O 1
ATOM 681 N N . THR A 1 90 ? 0.672 -1.578 0.088 1.00 93.69 90 THR A N 1
ATOM 682 C CA . THR A 1 90 ? -0.549 -2.224 -0.420 1.00 93.69 90 THR A CA 1
ATOM 683 C C . THR A 1 90 ? -1.640 -1.207 -0.737 1.00 93.69 90 THR A C 1
ATOM 685 O O . THR A 1 90 ? -2.198 -1.227 -1.831 1.00 93.69 90 THR A O 1
ATOM 688 N N . VAL A 1 91 ? -1.884 -0.270 0.178 1.00 94.62 91 VAL A N 1
ATOM 689 C CA . VAL A 1 91 ? -2.892 0.781 0.022 1.00 94.62 91 VAL A CA 1
ATOM 690 C C . VAL A 1 91 ? -2.563 1.673 -1.170 1.00 94.62 91 VAL A C 1
ATOM 692 O O . VAL A 1 91 ? -3.442 1.938 -1.981 1.00 94.62 91 VAL A O 1
ATOM 695 N N . TRP A 1 92 ? -1.306 2.086 -1.349 1.00 94.44 92 TRP A N 1
ATOM 696 C CA . TRP A 1 92 ? -0.922 2.885 -2.517 1.00 94.44 92 TRP A CA 1
ATOM 697 C C . TRP A 1 92 ? -1.109 2.144 -3.832 1.00 94.44 92 TRP A C 1
ATOM 699 O O . TRP A 1 92 ? -1.647 2.719 -4.773 1.00 94.44 92 TRP A O 1
ATOM 709 N N . LYS A 1 93 ? -0.738 0.862 -3.902 1.00 95.19 93 LYS A N 1
ATOM 710 C CA . LYS A 1 93 ? -0.991 0.059 -5.104 1.00 95.19 93 LYS A CA 1
ATOM 711 C C . LYS A 1 93 ? -2.482 0.009 -5.462 1.00 95.19 93 LYS A C 1
ATOM 713 O O . LYS A 1 93 ? -2.807 0.044 -6.642 1.00 95.19 93 LYS A O 1
ATOM 718 N N . LEU A 1 94 ? -3.377 -0.037 -4.475 1.00 94.56 94 LEU A N 1
ATOM 719 C CA . LEU A 1 94 ? -4.826 0.004 -4.709 1.00 94.56 94 LEU A CA 1
ATOM 720 C C . LEU A 1 94 ? -5.303 1.394 -5.139 1.00 94.56 94 LEU A C 1
ATOM 722 O O . LEU A 1 94 ? -6.029 1.520 -6.119 1.00 94.56 94 LEU A O 1
ATOM 726 N N . LEU A 1 95 ? -4.859 2.446 -4.447 1.00 94.25 95 LEU A N 1
ATOM 727 C CA . LEU A 1 95 ? -5.235 3.830 -4.753 1.00 94.25 95 LEU A CA 1
ATOM 728 C C . LEU A 1 95 ? -4.778 4.276 -6.148 1.00 94.25 95 LEU A C 1
ATOM 730 O O . LEU A 1 95 ? -5.471 5.057 -6.793 1.00 94.25 95 LEU A O 1
ATOM 734 N N . LEU A 1 96 ? -3.636 3.767 -6.611 1.00 95.19 96 LEU A N 1
ATOM 735 C CA . LEU A 1 96 ? -3.093 4.021 -7.946 1.00 95.19 96 LEU A CA 1
ATOM 736 C C . LEU A 1 96 ? -3.693 3.106 -9.027 1.00 95.19 96 LEU A C 1
ATOM 738 O O . LEU A 1 96 ? -3.322 3.228 -10.191 1.00 95.19 96 LEU A O 1
ATOM 742 N N . GLY A 1 97 ? -4.577 2.169 -8.663 1.00 93.81 97 GLY A N 1
ATOM 743 C CA . GLY A 1 97 ? -5.164 1.207 -9.601 1.00 93.81 97 GLY A CA 1
ATOM 744 C C . GLY A 1 97 ? -4.170 0.174 -10.142 1.00 93.81 97 GLY A C 1
ATOM 745 O O . GLY A 1 97 ? -4.393 -0.403 -11.202 1.00 93.81 97 GLY A O 1
ATOM 746 N N . TYR A 1 98 ? -3.056 -0.056 -9.443 1.00 95.25 98 TYR A N 1
ATOM 747 C CA . TYR A 1 98 ? -2.067 -1.069 -9.815 1.00 95.25 98 TYR A CA 1
ATOM 748 C C . TYR A 1 98 ? -2.504 -2.490 -9.428 1.00 95.25 98 TYR A C 1
ATOM 750 O O . TYR A 1 98 ? -2.140 -3.449 -10.104 1.00 95.25 98 TYR A O 1
ATOM 758 N N . LEU A 1 99 ? -3.264 -2.629 -8.337 1.00 95.31 99 LEU A N 1
ATOM 759 C CA . LEU A 1 99 ? -3.876 -3.891 -7.914 1.00 95.31 99 LEU A CA 1
ATOM 760 C C . LEU A 1 99 ? -5.394 -3.858 -8.142 1.00 95.31 99 LEU A C 1
ATOM 762 O O . LEU A 1 99 ? -5.998 -2.801 -7.938 1.00 95.31 99 LEU A O 1
ATOM 766 N N . PRO A 1 100 ? -6.018 -4.993 -8.507 1.00 94.12 100 PRO A N 1
ATOM 767 C CA . PRO A 1 100 ? -7.469 -5.085 -8.608 1.00 94.12 100 PRO A CA 1
ATOM 768 C C . PRO A 1 100 ? -8.122 -5.014 -7.219 1.00 94.12 100 PRO A C 1
ATOM 770 O O . PRO A 1 100 ? -7.472 -5.229 -6.194 1.00 94.12 100 PRO A O 1
ATOM 773 N N . LEU A 1 101 ? -9.424 -4.724 -7.170 1.00 93.56 101 LEU A N 1
ATOM 774 C CA . LEU A 1 101 ? -10.177 -4.635 -5.908 1.00 93.56 101 LEU A CA 1
ATOM 775 C C . LEU A 1 101 ? -10.398 -6.001 -5.236 1.00 93.56 101 LEU A C 1
ATOM 777 O O . LEU A 1 101 ? -10.692 -6.038 -4.042 1.00 93.56 101 LEU A O 1
ATOM 781 N N . ASN A 1 102 ? -10.210 -7.090 -5.988 1.00 93.69 102 ASN A N 1
ATOM 782 C CA . ASN A 1 102 ? -10.297 -8.473 -5.528 1.00 93.69 102 ASN A CA 1
ATOM 783 C C . ASN A 1 102 ? -8.911 -8.978 -5.084 1.00 93.69 102 ASN A C 1
ATOM 785 O O . ASN A 1 102 ? -8.025 -9.133 -5.935 1.00 93.69 102 ASN A O 1
ATOM 789 N N . PRO A 1 103 ? -8.689 -9.270 -3.787 1.00 91.62 103 PRO A N 1
ATOM 790 C CA . PRO A 1 103 ? -7.383 -9.705 -3.290 1.00 91.62 103 PRO A CA 1
ATOM 791 C C . PRO A 1 103 ? -6.896 -11.047 -3.840 1.00 91.62 103 PRO A C 1
ATOM 793 O O . PRO A 1 103 ? -5.689 -11.257 -3.949 1.00 91.62 103 PRO A O 1
ATOM 796 N N . GLU A 1 104 ? -7.810 -11.942 -4.220 1.00 93.06 104 GLU A N 1
ATOM 797 C CA . GLU A 1 104 ? -7.472 -13.258 -4.785 1.00 93.06 104 GLU A CA 1
ATOM 798 C C . GLU A 1 104 ? -6.690 -13.141 -6.104 1.00 93.06 104 GLU A C 1
ATOM 800 O O . GLU A 1 104 ? -5.803 -13.943 -6.393 1.00 93.06 104 GLU A O 1
ATOM 805 N N . GLU A 1 105 ? -6.946 -12.081 -6.871 1.00 93.62 105 GLU A N 1
ATOM 806 C CA . GLU A 1 105 ? -6.317 -11.842 -8.171 1.00 93.62 105 GLU A CA 1
ATOM 807 C C . GLU A 1 105 ? -4.946 -11.155 -8.059 1.00 93.62 105 GLU A C 1
ATOM 809 O O . GLU A 1 105 ? -4.196 -11.080 -9.036 1.00 93.62 105 GLU A O 1
ATOM 814 N N . TRP A 1 106 ? -4.567 -10.667 -6.870 1.00 94.62 106 TRP A N 1
ATOM 815 C CA . TRP A 1 106 ? -3.332 -9.896 -6.688 1.00 94.62 106 TRP A CA 1
ATOM 816 C C . TRP A 1 106 ? -2.083 -10.679 -7.072 1.00 94.62 106 TRP A C 1
ATOM 818 O O . TRP A 1 106 ? -1.159 -10.106 -7.646 1.00 94.62 106 TRP A O 1
ATOM 828 N N . GLY A 1 107 ? -2.039 -11.976 -6.760 1.00 95.38 107 GLY A N 1
ATOM 829 C CA . GLY A 1 107 ? -0.894 -12.825 -7.087 1.00 95.38 107 GLY A CA 1
ATOM 830 C C . GLY A 1 107 ? -0.657 -12.907 -8.595 1.00 95.38 107 GLY A C 1
ATOM 831 O O . GLY A 1 107 ? 0.459 -12.665 -9.062 1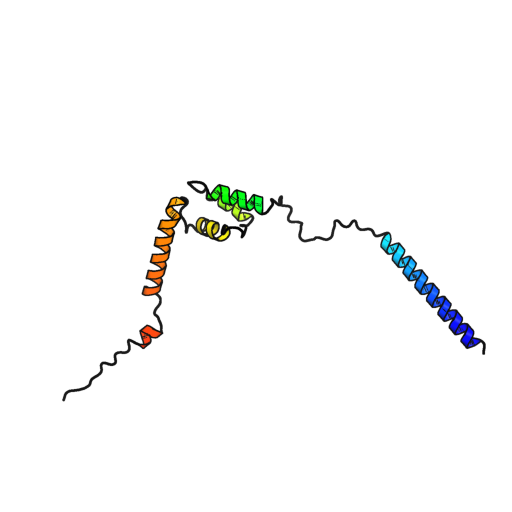.00 95.38 107 GLY A O 1
ATOM 832 N N . ALA A 1 108 ? -1.723 -13.182 -9.351 1.00 96.44 108 ALA A N 1
ATOM 833 C CA . ALA A 1 108 ? -1.675 -13.298 -10.803 1.00 96.44 108 ALA A CA 1
ATOM 834 C C . ALA A 1 108 ? -1.331 -11.956 -11.468 1.00 96.44 108 ALA A C 1
ATOM 836 O O . ALA A 1 108 ? -0.417 -11.893 -12.295 1.00 96.44 108 ALA A O 1
ATOM 837 N N . GLU A 1 109 ? -1.990 -10.867 -11.061 1.00 96.19 109 GLU A N 1
ATOM 838 C CA . GLU A 1 109 ? -1.753 -9.550 -11.658 1.00 96.19 109 GLU A CA 1
ATOM 839 C C . GLU A 1 109 ? -0.337 -9.033 -11.359 1.00 96.19 109 GLU A C 1
ATOM 841 O O . GLU A 1 109 ? 0.335 -8.499 -12.245 1.00 96.19 109 GLU A O 1
ATOM 846 N N . LEU A 1 110 ? 0.180 -9.262 -10.145 1.00 96.44 110 LEU A N 1
ATOM 847 C CA . LEU A 1 110 ? 1.561 -8.912 -9.805 1.00 96.44 110 LEU A CA 1
ATOM 848 C C . LEU A 1 110 ? 2.577 -9.691 -10.636 1.00 96.44 110 LEU A C 1
ATOM 850 O O . LEU A 1 110 ? 3.556 -9.098 -11.092 1.00 96.44 110 LEU A O 1
ATOM 854 N N . ALA A 1 111 ? 2.375 -10.996 -10.827 1.00 97.38 111 ALA A N 1
ATOM 855 C CA . ALA A 1 111 ? 3.262 -11.809 -11.653 1.00 97.38 111 ALA A CA 1
ATOM 856 C C . ALA A 1 111 ? 3.278 -11.303 -13.104 1.00 97.38 111 ALA A C 1
ATOM 858 O O . ALA A 1 111 ? 4.350 -11.108 -13.686 1.00 97.38 111 ALA A O 1
ATOM 859 N N . ARG A 1 112 ? 2.096 -10.998 -13.651 1.00 97.44 112 ARG A N 1
ATOM 860 C CA . ARG A 1 112 ? 1.929 -10.471 -15.008 1.00 97.44 112 ARG A CA 1
ATOM 861 C C . ARG A 1 112 ? 2.630 -9.125 -15.191 1.00 97.44 112 ARG A C 1
ATOM 863 O O . ARG A 1 112 ? 3.460 -8.986 -16.086 1.00 97.44 112 ARG A O 1
ATOM 870 N N . LYS A 1 113 ? 2.360 -8.151 -14.315 1.00 96.31 113 LYS A N 1
ATOM 871 C CA . LYS A 1 113 ? 2.963 -6.806 -14.371 1.00 96.31 113 LYS A CA 1
ATOM 872 C C . LYS A 1 113 ? 4.484 -6.839 -14.201 1.00 96.31 113 LYS A C 1
ATOM 874 O O . LYS A 1 113 ? 5.184 -6.120 -14.908 1.00 96.31 113 LYS A O 1
ATOM 879 N N . ARG A 1 114 ? 5.009 -7.683 -13.304 1.00 97.50 114 ARG A N 1
ATOM 880 C CA . ARG A 1 114 ? 6.462 -7.836 -13.093 1.00 97.50 114 ARG A CA 1
ATOM 881 C C . ARG A 1 114 ? 7.161 -8.464 -14.295 1.00 97.50 114 ARG A C 1
ATOM 883 O O . ARG A 1 114 ? 8.224 -7.993 -14.683 1.00 97.50 114 ARG A O 1
ATOM 890 N N . THR A 1 115 ? 6.551 -9.483 -14.899 1.00 97.75 115 THR A N 1
ATOM 891 C CA . THR A 1 115 ? 7.068 -10.105 -16.129 1.00 97.75 115 THR A CA 1
ATOM 892 C C . THR A 1 115 ? 7.090 -9.092 -17.267 1.00 97.75 115 THR A C 1
ATOM 894 O O . THR A 1 115 ? 8.108 -8.932 -17.931 1.00 97.75 115 THR A O 1
ATOM 897 N N . GLN A 1 116 ? 6.003 -8.337 -17.432 1.00 96.81 116 GLN A N 1
ATOM 898 C CA . GLN A 1 116 ? 5.917 -7.286 -18.441 1.00 96.81 116 GLN A CA 1
ATOM 899 C C . GLN A 1 116 ? 6.988 -6.202 -18.240 1.00 96.81 116 GLN A C 1
ATOM 901 O O . GLN A 1 116 ? 7.624 -5.791 -19.204 1.00 96.81 116 GLN A O 1
ATOM 906 N N . TYR A 1 117 ? 7.231 -5.773 -16.997 1.00 96.19 117 TYR A N 1
ATOM 907 C CA . TYR A 1 117 ? 8.321 -4.845 -16.688 1.00 96.19 117 TYR A CA 1
ATOM 908 C C . TYR A 1 117 ? 9.686 -5.409 -17.104 1.00 96.19 117 TYR A C 1
ATOM 910 O O . TYR A 1 117 ? 10.472 -4.697 -17.718 1.00 96.19 117 TYR A O 1
ATOM 918 N N . HIS A 1 118 ? 9.957 -6.688 -16.824 1.00 95.25 118 HIS A N 1
ATOM 919 C CA . HIS A 1 118 ? 11.219 -7.319 -17.211 1.00 95.25 118 HIS A CA 1
ATOM 920 C C . HIS A 1 118 ? 11.413 -7.361 -18.733 1.00 95.25 118 HIS A C 1
ATOM 922 O O . HIS A 1 118 ? 12.493 -7.023 -19.208 1.00 95.25 118 HIS A O 1
ATOM 928 N N . ILE A 1 119 ? 10.362 -7.707 -19.485 1.00 95.25 119 ILE A N 1
ATOM 929 C CA . ILE A 1 119 ? 10.378 -7.692 -20.956 1.00 95.25 119 ILE A CA 1
ATOM 930 C C . ILE A 1 119 ? 10.684 -6.278 -21.465 1.00 95.25 119 ILE A C 1
ATOM 932 O O . ILE A 1 119 ? 11.602 -6.093 -22.254 1.00 95.25 119 ILE A O 1
ATOM 936 N N . PHE A 1 120 ? 9.992 -5.260 -20.946 1.00 95.06 120 PHE A N 1
ATOM 937 C CA . PHE A 1 120 ? 10.245 -3.871 -21.336 1.00 95.06 120 PHE A CA 1
ATOM 938 C C . PHE A 1 120 ? 11.656 -3.403 -20.992 1.00 95.06 120 PHE A C 1
ATOM 940 O O . PHE A 1 120 ? 12.252 -2.667 -21.770 1.00 95.06 120 PHE A O 1
ATOM 947 N N . CYS A 1 121 ? 12.223 -3.835 -19.865 1.00 92.56 121 CYS A N 1
ATOM 948 C CA . CYS A 1 121 ? 13.621 -3.549 -19.569 1.00 92.56 121 CYS A CA 1
ATOM 949 C C . CYS A 1 121 ? 14.555 -4.155 -20.622 1.00 92.56 121 CYS A C 1
ATOM 951 O O . CYS A 1 121 ? 15.464 -3.468 -21.062 1.00 92.56 121 CYS A O 1
ATOM 953 N N . GLN A 1 122 ? 14.323 -5.397 -21.051 1.00 89.38 122 GLN A N 1
ATOM 954 C CA . GLN A 1 122 ? 15.155 -6.048 -22.070 1.00 89.38 122 GLN A CA 1
ATOM 955 C C . GLN A 1 122 ? 15.025 -5.400 -23.455 1.00 89.38 122 GLN A C 1
ATOM 957 O O . GLN A 1 122 ? 16.008 -5.325 -24.185 1.00 89.38 122 GLN A O 1
ATOM 962 N N . GLU A 1 123 ? 13.824 -4.955 -23.824 1.00 89.56 123 GLU A N 1
ATOM 963 C CA . GLU A 1 123 ? 13.556 -4.376 -25.145 1.00 89.56 123 GLU A CA 1
ATOM 964 C C . GLU A 1 123 ? 13.958 -2.900 -25.247 1.00 89.56 123 GLU A C 1
ATOM 966 O O . GLU A 1 123 ? 14.408 -2.454 -26.300 1.00 89.56 123 GLU A O 1
ATOM 971 N N . LEU A 1 124 ? 13.768 -2.128 -24.173 1.00 90.06 124 LEU A N 1
ATOM 972 C CA . LEU A 1 124 ? 13.896 -0.667 -24.206 1.00 90.06 124 LEU A CA 1
ATOM 973 C C . LEU A 1 124 ? 15.210 -0.158 -23.609 1.00 90.06 124 LEU A C 1
ATOM 975 O O . LEU A 1 124 ? 15.626 0.956 -23.929 1.00 90.06 124 LEU A O 1
ATOM 979 N N . ILE A 1 125 ? 15.859 -0.928 -22.731 1.00 87.00 125 ILE A N 1
ATOM 980 C CA . ILE A 1 125 ? 17.141 -0.537 -22.140 1.00 87.00 125 ILE A CA 1
ATOM 981 C C . ILE A 1 125 ? 18.252 -1.162 -22.978 1.00 87.00 125 ILE A C 1
ATOM 983 O O . ILE A 1 125 ? 18.568 -2.341 -22.850 1.00 87.00 125 ILE A O 1
ATOM 987 N N . VAL A 1 126 ? 18.858 -0.353 -23.846 1.00 76.12 126 VAL A N 1
ATOM 988 C CA . VAL A 1 126 ? 20.080 -0.742 -24.555 1.00 76.12 126 VAL A CA 1
ATOM 989 C C . VAL A 1 126 ? 21.227 -0.716 -23.557 1.00 76.12 126 VAL A C 1
ATOM 991 O O . VAL A 1 126 ? 21.629 0.353 -23.097 1.00 76.12 126 VAL A O 1
ATOM 994 N N . ASP A 1 127 ? 21.764 -1.888 -23.229 1.00 75.44 127 ASP A N 1
ATOM 995 C CA . ASP A 1 127 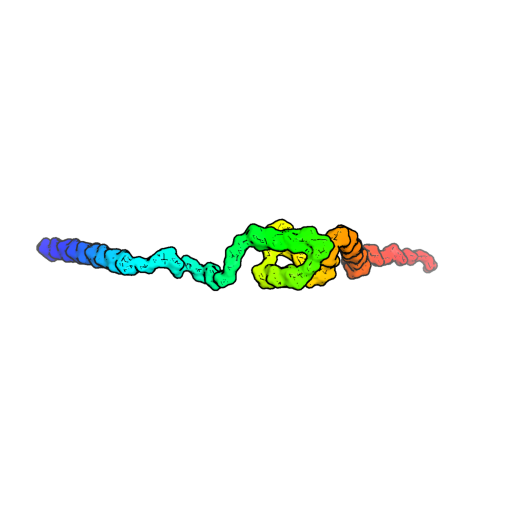? 22.985 -1.984 -22.440 1.00 75.44 127 ASP A CA 1
ATOM 996 C C . ASP A 1 127 ? 24.146 -1.360 -23.234 1.00 75.44 127 ASP A C 1
ATOM 998 O O . ASP A 1 127 ? 24.534 -1.903 -24.275 1.00 75.44 127 ASP A O 1
ATOM 1002 N N . PRO A 1 128 ? 24.769 -0.264 -22.755 1.00 71.25 128 PRO A N 1
ATOM 1003 C CA . PRO A 1 128 ? 25.852 0.407 -23.479 1.00 71.25 128 PRO A CA 1
ATOM 1004 C C . PRO A 1 128 ? 27.045 -0.516 -23.755 1.00 71.25 128 PRO A C 1
ATOM 1006 O O . PRO A 1 128 ? 27.781 -0.320 -24.715 1.00 71.25 128 PRO A O 1
ATOM 1009 N N . LYS A 1 129 ? 27.225 -1.547 -22.918 1.00 67.50 129 LYS A N 1
ATOM 1010 C CA . LYS A 1 129 ? 28.253 -2.579 -23.091 1.00 67.50 129 LYS A CA 1
ATOM 1011 C C . LYS A 1 129 ? 27.955 -3.511 -24.265 1.00 67.50 129 LYS A C 1
ATOM 1013 O O . LYS A 1 129 ? 28.861 -3.826 -25.019 1.00 67.50 129 LYS A O 1
ATOM 1018 N N . ARG A 1 130 ? 26.689 -3.894 -24.454 1.00 64.81 130 ARG A N 1
ATOM 1019 C CA . ARG A 1 130 ? 26.264 -4.775 -25.548 1.00 64.81 130 ARG A CA 1
ATOM 1020 C C . ARG A 1 130 ? 26.335 -4.064 -26.901 1.00 64.81 130 ARG A C 1
ATOM 1022 O O . ARG A 1 130 ? 26.766 -4.657 -27.878 1.00 64.81 130 ARG A O 1
ATOM 1029 N N . ALA A 1 131 ? 26.004 -2.772 -26.936 1.00 61.50 131 ALA A N 1
ATOM 1030 C CA . ALA A 1 131 ? 26.168 -1.946 -28.133 1.00 61.50 131 ALA A CA 1
ATOM 1031 C C . ALA A 1 131 ? 27.643 -1.753 -28.543 1.00 61.50 131 ALA A C 1
ATOM 1033 O O . ALA A 1 131 ? 27.927 -1.609 -29.724 1.00 61.50 131 ALA A O 1
ATOM 1034 N N . ALA A 1 132 ? 28.581 -1.768 -27.588 1.00 64.19 132 ALA A N 1
ATOM 1035 C CA . ALA A 1 132 ? 30.015 -1.652 -27.869 1.00 64.19 132 ALA A CA 1
ATOM 1036 C C . ALA A 1 132 ? 30.665 -2.971 -28.342 1.00 64.19 132 ALA A C 1
ATOM 1038 O O . ALA A 1 132 ? 31.749 -2.940 -28.920 1.00 64.19 132 ALA A O 1
ATOM 1039 N N . GLU A 1 133 ? 30.029 -4.121 -28.092 1.00 64.19 133 GLU A N 1
ATOM 1040 C CA . GLU A 1 133 ? 30.515 -5.448 -28.504 1.00 64.19 133 GLU A CA 1
ATOM 1041 C C . GLU A 1 133 ? 30.016 -5.864 -29.903 1.00 64.19 133 GLU A C 1
ATOM 1043 O O . GLU A 1 133 ? 30.648 -6.698 -30.546 1.00 64.19 133 GLU A O 1
ATOM 1048 N N . GLU A 1 134 ? 28.936 -5.256 -30.411 1.00 58.81 134 GLU A N 1
ATOM 1049 C CA . GLU A 1 134 ? 28.399 -5.488 -31.767 1.00 58.81 134 GLU A CA 1
ATOM 1050 C C . GLU A 1 134 ? 29.068 -4.620 -32.862 1.00 58.81 134 GLU A C 1
ATOM 1052 O O . GLU A 1 134 ? 28.507 -4.422 -33.938 1.00 58.81 134 GLU A O 1
ATOM 1057 N N . GLU A 1 135 ? 30.292 -4.126 -32.639 1.00 55.16 135 GLU A N 1
ATOM 1058 C CA . GLU A 1 135 ? 31.133 -3.594 -33.721 1.00 55.16 135 GLU A CA 1
ATOM 1059 C C . GLU A 1 135 ? 31.680 -4.767 -34.565 1.00 55.16 135 GLU A C 1
ATOM 1061 O O . GLU A 1 135 ? 32.413 -5.619 -34.046 1.00 55.16 135 GLU A O 1
ATOM 1066 N N . PRO A 1 136 ? 31.348 -4.864 -35.867 1.00 53.62 136 PRO A N 1
ATOM 1067 C CA . PRO A 1 136 ? 31.688 -6.024 -36.675 1.00 53.62 136 PRO A CA 1
ATOM 1068 C C . PRO A 1 136 ? 33.193 -6.052 -36.965 1.00 53.62 136 PRO A C 1
ATOM 1070 O O . PRO A 1 136 ? 33.690 -5.402 -37.885 1.00 53.62 136 PRO A O 1
ATOM 1073 N N . GLN A 1 137 ? 33.931 -6.896 -36.242 1.00 53.47 137 GLN A N 1
ATOM 1074 C CA . GLN A 1 137 ? 35.249 -7.378 -36.668 1.00 53.47 137 GLN A CA 1
ATOM 1075 C C . GLN A 1 137 ? 35.065 -8.360 -37.834 1.00 53.47 137 GLN A C 1
ATOM 1077 O O . GLN A 1 137 ? 35.185 -9.573 -37.699 1.00 53.47 137 GLN A O 1
ATOM 1082 N N . GLY A 1 138 ? 34.697 -7.814 -38.989 1.00 55.41 138 GLY A N 1
ATOM 1083 C CA . GLY A 1 138 ? 34.350 -8.557 -40.193 1.00 55.41 138 GLY A CA 1
ATOM 1084 C C . GLY A 1 138 ? 34.746 -7.814 -41.462 1.00 55.41 138 GLY A C 1
ATOM 1085 O O . GLY A 1 138 ? 34.002 -7.832 -42.431 1.00 55.41 138 GLY A O 1
ATOM 1086 N N . ALA A 1 139 ? 35.906 -7.154 -41.470 1.00 54.81 139 ALA A N 1
ATOM 1087 C CA . ALA A 1 139 ? 36.551 -6.673 -42.692 1.00 54.81 139 ALA A CA 1
ATOM 1088 C C . ALA A 1 139 ? 37.838 -7.473 -42.936 1.00 54.81 139 ALA A C 1
ATOM 1090 O O . ALA A 1 139 ? 38.953 -6.957 -42.887 1.00 54.81 139 ALA A O 1
ATOM 1091 N N . GLY A 1 140 ? 37.675 -8.776 -43.175 1.00 46.53 140 GLY A N 1
ATOM 1092 C CA . GLY A 1 140 ? 38.699 -9.575 -43.834 1.00 46.53 140 GLY A CA 1
ATOM 1093 C C . GLY A 1 140 ? 38.780 -9.160 -45.301 1.00 46.53 140 GLY A C 1
ATOM 1094 O O . GLY A 1 140 ? 38.112 -9.749 -46.144 1.00 46.53 140 GLY A O 1
ATOM 1095 N N . CYS A 1 141 ? 39.581 -8.139 -45.612 1.00 50.19 141 CYS A N 1
ATOM 1096 C CA . CYS A 1 141 ? 40.038 -7.901 -46.978 1.00 50.19 141 CYS A CA 1
ATOM 1097 C C . CYS A 1 141 ? 41.005 -9.027 -47.367 1.00 50.19 141 CYS A C 1
ATOM 1099 O O . CYS A 1 141 ? 42.176 -9.009 -46.994 1.00 50.19 141 CYS A O 1
ATOM 1101 N N . SER A 1 142 ? 40.516 -10.009 -48.121 1.00 49.69 142 SER A N 1
ATOM 1102 C CA . SER A 1 142 ? 41.351 -10.920 -48.899 1.00 49.69 142 SER A CA 1
ATOM 1103 C C . SER A 1 142 ? 40.725 -11.102 -50.276 1.00 49.69 142 SER A C 1
ATOM 1105 O O . SER A 1 142 ? 39.594 -11.571 -50.384 1.00 49.69 142 SER A O 1
ATOM 1107 N N . GLY A 1 143 ? 41.469 -10.716 -51.313 1.00 58.78 143 GLY A N 1
ATOM 1108 C CA . GLY A 1 143 ? 41.161 -11.048 -52.702 1.00 58.78 143 GLY A CA 1
ATOM 1109 C C . GLY A 1 143 ? 41.217 -9.867 -53.667 1.00 58.78 143 GLY A C 1
ATOM 1110 O O . GLY A 1 143 ? 40.179 -9.292 -53.978 1.00 58.78 143 GLY A O 1
ATOM 1111 N N . ALA A 1 144 ? 42.419 -9.534 -54.146 1.00 43.28 144 ALA A N 1
ATOM 1112 C CA . ALA A 1 144 ? 42.843 -9.641 -55.554 1.00 43.28 144 ALA A CA 1
ATOM 1113 C C . ALA A 1 144 ? 44.172 -8.900 -55.752 1.00 43.28 144 ALA A C 1
ATOM 1115 O O . ALA A 1 144 ? 44.229 -7.694 -55.425 1.00 43.28 144 ALA A O 1
#

Sequence (144 aa):
MEYAKGLLSRAKELAVQTAQELQQRAAVLEEREIPAAALSPAASLSSSVQSIEARVARFQAELRGSHINLDNLKRLAFHGIPDQGNLRATVWKLLLGYLPLNPEEWGAELARKRTQYHIFCQELIVDPKRAAEEEPQGAGCSGA

Foldseek 3Di:
DCVVVVVVVVVVVVVVVVVVVVVVVVVVVVVPPPPPPPPDPPPPPPPPPDDPVNLVVVLVVQLPDQFHDLVVLCVSCVVPDDPPPCSVVVSVCVNVVVAHRGPVCRVVSVVVVVVVVVVCCVVPPDDPVVVVVPPDPPPPPDDD

Organism: NCBI:txid47775

Secondary structure (DSSP, 8-state):
--HHHHHHHHHHHHHHHHHHHHHHHHHHHHT----TTS--TT----S----HHHHHHHHHHHHTSSS--HHHHHHHHHT----GGGHHHHHHHHHTTSS-S-GGGHHHHHHHHHHHHHHHHHHH---HHHHHH-S---------

pLDDT: mean 78.54, std 17.48, range [42.03, 97.75]